Protein AF-A0A7W0ZAF1-F1 (afdb_monomer)

Mean predicted aligned error: 6.51 Å

Foldseek 3Di:
DDDLWDDQADQQDKDKDKDKAFFFAQVPDPADPVRHPRGHHDDPPADDPSGHDGHDIDMDIDIGHGDPVSDDADPCHGNRDDDDDDDPDDVVVVVVVVVVVD

Structure (mmCIF, N/CA/C/O backbone):
data_AF-A0A7W0ZAF1-F1
#
_entry.id   AF-A0A7W0ZAF1-F1
#
loop_
_atom_site.group_PDB
_atom_site.id
_atom_site.type_symbol
_atom_site.label_atom_id
_atom_site.label_alt_id
_atom_site.label_comp_id
_atom_site.label_asym_id
_atom_site.label_entity_id
_atom_site.label_seq_id
_atom_site.pdbx_PDB_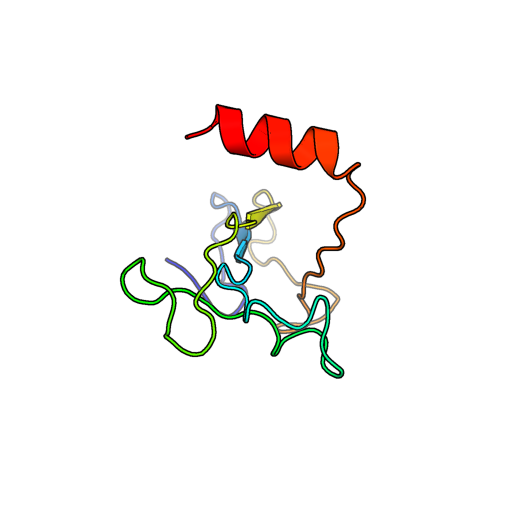ins_code
_atom_site.Cartn_x
_atom_site.Cartn_y
_atom_site.Cartn_z
_atom_site.occupancy
_atom_site.B_iso_or_equiv
_atom_site.auth_seq_id
_atom_site.auth_comp_id
_atom_site.auth_asym_id
_atom_site.auth_atom_id
_atom_site.pdbx_PDB_model_num
ATOM 1 N N . PRO A 1 1 ? -1.258 -4.580 -17.017 1.00 67.94 1 PRO A N 1
ATOM 2 C CA . PRO A 1 1 ? -1.302 -5.822 -16.202 1.00 67.94 1 PRO A CA 1
ATOM 3 C C . PRO A 1 1 ? -0.411 -5.650 -14.965 1.00 67.94 1 PRO A C 1
ATOM 5 O O . PRO A 1 1 ? 0.570 -4.917 -15.056 1.00 67.94 1 PRO A O 1
ATOM 8 N N . ARG A 1 2 ? -0.761 -6.267 -13.828 1.00 79.19 2 ARG A N 1
ATOM 9 C CA . ARG A 1 2 ? 0.100 -6.324 -12.632 1.00 79.19 2 ARG A CA 1
ATOM 10 C C . ARG A 1 2 ? 0.751 -7.701 -12.573 1.00 79.19 2 ARG A C 1
ATOM 12 O O . ARG A 1 2 ? 0.077 -8.693 -12.829 1.00 79.19 2 ARG A O 1
ATOM 19 N N . PHE A 1 3 ? 2.034 -7.748 -12.242 1.00 81.19 3 PHE A N 1
ATOM 20 C CA . PHE A 1 3 ? 2.804 -8.986 -12.172 1.00 81.19 3 PHE A CA 1
ATOM 21 C C . PHE A 1 3 ? 3.470 -9.090 -10.800 1.00 81.19 3 PHE A C 1
ATOM 23 O O . PHE A 1 3 ? 3.941 -8.086 -10.274 1.00 81.19 3 PHE A O 1
ATOM 30 N N . ALA A 1 4 ? 3.505 -10.298 -10.232 1.00 78.94 4 ALA A N 1
ATOM 31 C CA . ALA A 1 4 ? 4.177 -10.569 -8.956 1.00 78.94 4 ALA A CA 1
ATOM 32 C C . ALA A 1 4 ? 5.711 -10.644 -9.088 1.00 78.94 4 ALA A C 1
ATOM 34 O O . ALA A 1 4 ? 6.427 -10.598 -8.097 1.00 78.94 4 ALA A O 1
ATOM 35 N N . SER A 1 5 ? 6.216 -10.761 -10.316 1.00 78.62 5 SER A N 1
ATOM 36 C CA . SER A 1 5 ? 7.638 -10.742 -10.648 1.00 78.62 5 SER A CA 1
ATOM 37 C C . SER A 1 5 ? 7.889 -9.806 -11.821 1.00 78.62 5 SER A C 1
ATOM 39 O O . SER A 1 5 ? 6.970 -9.507 -12.583 1.00 78.62 5 SER A O 1
ATOM 41 N N . ILE A 1 6 ? 9.145 -9.40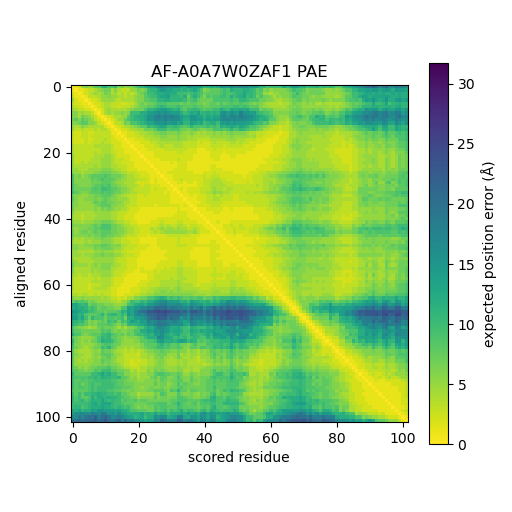4 -12.004 1.00 79.38 6 ILE A N 1
ATOM 42 C CA . ILE A 1 6 ? 9.562 -8.548 -13.119 1.00 79.38 6 ILE A CA 1
ATOM 43 C C . ILE A 1 6 ? 9.235 -9.248 -14.452 1.00 79.38 6 ILE A C 1
ATOM 45 O O . ILE A 1 6 ? 9.769 -10.333 -14.706 1.00 79.38 6 ILE A O 1
ATOM 49 N N . PRO A 1 7 ? 8.346 -8.685 -15.289 1.00 79.19 7 PRO A N 1
ATOM 50 C CA . PRO A 1 7 ? 8.044 -9.246 -16.600 1.00 79.19 7 PRO A CA 1
ATOM 51 C C . PRO A 1 7 ? 9.156 -8.916 -17.607 1.00 79.19 7 PRO A C 1
ATOM 53 O O . PRO A 1 7 ? 9.909 -7.960 -17.431 1.00 79.19 7 PRO A O 1
ATOM 56 N N . SER A 1 8 ? 9.222 -9.669 -18.708 1.00 76.31 8 SER A N 1
ATOM 57 C CA . SER A 1 8 ? 10.005 -9.245 -19.874 1.00 76.31 8 SER A CA 1
ATOM 58 C C . SER A 1 8 ? 9.295 -8.063 -20.531 1.00 76.31 8 SER A C 1
ATOM 60 O O . SER A 1 8 ? 8.137 -8.185 -20.937 1.00 76.31 8 SER A O 1
ATOM 62 N N . CYS A 1 9 ? 9.977 -6.928 -20.639 1.00 72.19 9 CYS A N 1
ATOM 63 C CA . CYS A 1 9 ? 9.460 -5.732 -21.297 1.00 72.19 9 CYS A CA 1
ATOM 64 C C . CYS A 1 9 ? 10.145 -5.552 -22.651 1.00 72.19 9 CYS A C 1
ATOM 66 O O . CYS A 1 9 ? 11.346 -5.761 -22.771 1.00 72.19 9 CYS A O 1
ATOM 68 N N . GLY A 1 10 ? 9.381 -5.173 -23.676 1.00 72.12 10 GLY A N 1
ATOM 69 C CA . GLY A 1 10 ? 9.969 -4.730 -24.941 1.00 72.12 10 GLY A CA 1
ATOM 70 C C . GLY A 1 10 ? 10.731 -3.405 -24.774 1.00 72.12 10 GLY A C 1
ATOM 71 O O . GLY A 1 10 ? 10.505 -2.706 -23.781 1.00 72.12 10 GLY A O 1
ATOM 72 N N . PRO A 1 11 ? 11.584 -3.037 -25.744 1.00 72.56 11 PRO A N 1
ATOM 73 C CA . PRO A 1 11 ? 12.422 -1.831 -25.686 1.00 72.56 11 PRO A CA 1
ATOM 74 C C . PRO A 1 11 ? 11.622 -0.520 -25.578 1.00 72.56 11 PRO A C 1
ATOM 76 O O . PRO A 1 11 ? 12.143 0.471 -25.079 1.00 72.56 11 PRO A O 1
ATOM 79 N N . ASP A 1 12 ? 10.336 -0.528 -25.938 1.00 77.75 12 ASP A N 1
ATOM 80 C CA . ASP A 1 12 ? 9.459 0.652 -25.883 1.00 77.75 12 ASP A CA 1
ATOM 81 C C . ASP A 1 12 ? 8.535 0.677 -24.652 1.00 77.75 12 ASP A C 1
ATOM 83 O O . ASP A 1 12 ? 7.514 1.369 -24.639 1.00 77.75 12 ASP A O 1
ATOM 87 N N . ARG A 1 13 ? 8.818 -0.126 -23.613 1.00 79.50 13 ARG A N 1
ATOM 88 C CA . ARG A 1 13 ? 7.980 -0.192 -22.402 1.00 79.50 13 ARG A CA 1
ATOM 89 C C . ARG A 1 13 ? 8.765 0.098 -21.130 1.00 79.50 13 ARG A C 1
ATOM 91 O O . ARG A 1 13 ? 9.744 -0.579 -20.830 1.00 79.50 13 ARG A O 1
ATOM 98 N N . SER A 1 14 ? 8.266 1.048 -20.341 1.00 81.31 14 SER A N 1
ATOM 99 C CA . SER A 1 14 ? 8.738 1.306 -18.981 1.00 81.31 14 SER A CA 1
ATOM 100 C C . SER A 1 14 ? 8.215 0.259 -17.997 1.00 81.31 14 SER A C 1
ATOM 102 O O . SER A 1 14 ? 7.146 -0.339 -18.170 1.00 81.31 14 SER A O 1
ATOM 104 N N . LEU A 1 15 ? 8.968 0.065 -16.919 1.00 83.50 15 LEU A N 1
ATOM 105 C CA . LEU A 1 15 ? 8.555 -0.729 -15.774 1.00 83.50 15 LEU A CA 1
ATOM 106 C C . LEU A 1 15 ? 8.120 0.180 -14.636 1.00 83.50 15 LEU A C 1
ATOM 108 O O . LEU A 1 15 ? 8.861 1.061 -14.210 1.00 83.50 15 LEU A O 1
ATOM 112 N N . HIS A 1 16 ? 6.926 -0.065 -14.107 1.00 87.94 16 HIS A N 1
ATOM 113 C CA . HIS A 1 16 ? 6.435 0.618 -12.916 1.00 87.94 16 HIS A CA 1
ATOM 114 C C . HIS A 1 16 ? 6.406 -0.389 -11.771 1.00 87.94 16 HIS A C 1
ATOM 116 O O . HIS A 1 16 ? 5.557 -1.285 -11.745 1.00 87.94 16 HIS A O 1
ATOM 122 N N . PHE A 1 17 ? 7.327 -0.249 -10.825 1.00 86.31 17 PHE A N 1
ATOM 123 C CA . PHE A 1 17 ? 7.279 -1.009 -9.587 1.00 86.31 17 PHE A CA 1
ATOM 124 C C . PHE A 1 17 ? 6.391 -0.259 -8.596 1.00 86.31 17 PHE A C 1
ATOM 126 O O . PHE A 1 17 ? 6.650 0.897 -8.267 1.00 86.31 17 PHE A O 1
ATOM 133 N N . ARG A 1 18 ? 5.300 -0.894 -8.170 1.00 89.81 18 ARG A N 1
ATOM 134 C CA . ARG A 1 18 ? 4.272 -0.272 -7.334 1.00 89.81 18 ARG A CA 1
ATOM 135 C C . ARG A 1 18 ? 4.132 -1.037 -6.027 1.00 89.81 18 ARG A C 1
ATOM 137 O O . ARG A 1 18 ? 3.712 -2.190 -6.047 1.00 89.81 18 ARG A O 1
ATOM 144 N N . VAL A 1 19 ? 4.364 -0.352 -4.914 1.00 89.81 19 VAL A N 1
ATOM 145 C CA . VAL A 1 19 ? 4.025 -0.820 -3.566 1.00 89.81 19 VAL A CA 1
ATOM 146 C C . VAL A 1 19 ? 2.797 -0.045 -3.113 1.00 89.81 19 VAL A C 1
ATOM 148 O O . VAL A 1 19 ? 2.794 1.182 -3.107 1.00 89.81 19 VAL A O 1
ATOM 151 N N . THR A 1 20 ? 1.711 -0.748 -2.811 1.00 91.56 20 THR A N 1
ATOM 152 C CA . THR A 1 20 ? 0.516 -0.159 -2.192 1.00 91.56 20 THR A CA 1
ATOM 153 C C . THR A 1 20 ? 0.463 -0.676 -0.771 1.00 91.56 20 THR A C 1
ATOM 155 O O . THR A 1 20 ? 0.483 -1.887 -0.585 1.00 91.56 20 THR A O 1
ATOM 158 N N . PHE A 1 21 ? 0.450 0.228 0.202 1.00 93.31 21 PHE A N 1
ATOM 159 C CA . 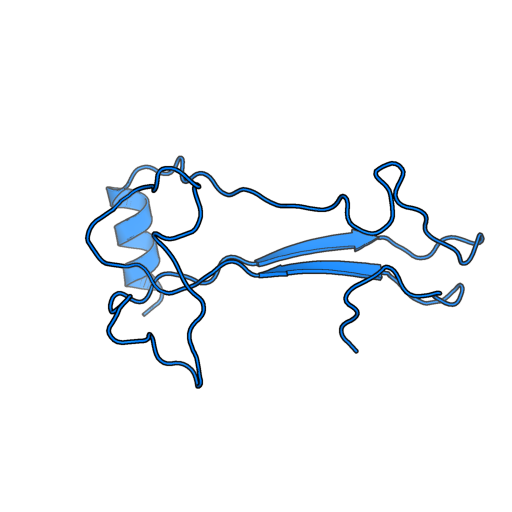PHE A 1 21 ? 0.425 -0.137 1.612 1.00 93.31 21 PHE A CA 1
ATOM 160 C C . PHE A 1 21 ? -1.002 -0.500 2.058 1.00 93.31 21 PHE A C 1
ATOM 162 O O . PHE A 1 21 ? -1.970 -0.053 1.428 1.00 93.31 21 PHE A O 1
ATOM 169 N N . PRO A 1 22 ? -1.144 -1.301 3.130 1.00 95.31 22 PRO A N 1
ATOM 170 C CA . PRO A 1 22 ? -2.400 -1.465 3.856 1.00 95.31 22 PRO A CA 1
ATOM 171 C C . PRO A 1 22 ? -3.051 -0.119 4.204 1.00 95.31 22 PRO A C 1
ATOM 173 O O . PRO A 1 22 ? -2.359 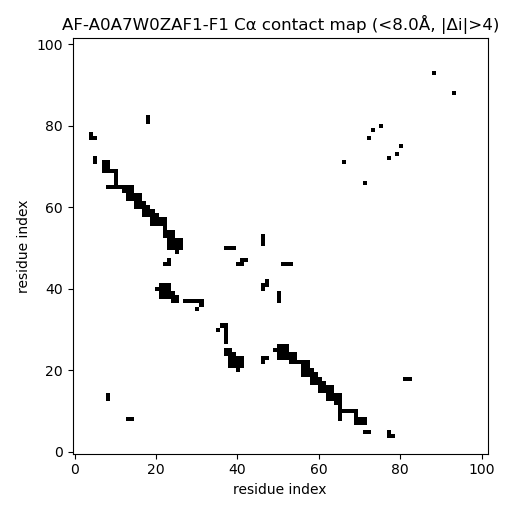0.874 4.420 1.00 95.31 22 PRO A O 1
ATOM 176 N N . ASN A 1 23 ? -4.383 -0.081 4.256 1.00 95.38 23 ASN A N 1
ATOM 177 C CA . ASN A 1 23 ? -5.149 1.161 4.418 1.00 95.38 23 ASN A CA 1
ATOM 178 C C . ASN A 1 23 ? -6.229 1.095 5.513 1.00 95.38 23 ASN A C 1
ATOM 180 O O . ASN A 1 23 ? -7.106 1.957 5.578 1.00 95.38 23 ASN A O 1
ATOM 184 N N . CYS A 1 24 ? -6.161 0.076 6.366 1.00 96.81 24 C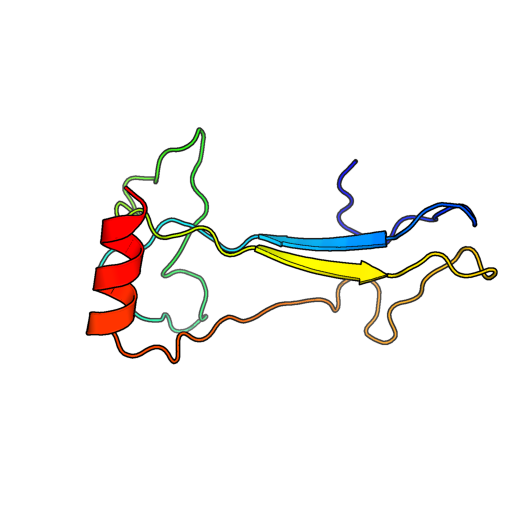YS A N 1
ATOM 185 C CA . CYS A 1 24 ? -7.033 -0.112 7.517 1.00 96.81 24 CYS A CA 1
ATOM 186 C C . CYS A 1 24 ? -6.186 -0.446 8.743 1.00 96.81 24 CYS A C 1
ATOM 188 O O . CYS A 1 24 ? -5.386 -1.377 8.695 1.00 96.81 24 CYS A O 1
ATOM 190 N N . TRP A 1 25 ? -6.371 0.296 9.826 1.00 96.81 25 TRP A N 1
ATOM 191 C CA . TRP A 1 25 ? -5.651 0.160 11.089 1.00 96.81 25 TRP A CA 1
ATOM 192 C C . TRP A 1 25 ? -6.529 -0.522 12.147 1.00 96.81 25 TRP A C 1
ATOM 194 O O . TRP A 1 25 ? -7.753 -0.349 12.149 1.00 96.81 25 TRP A O 1
ATOM 204 N N . ASN A 1 26 ? -5.918 -1.313 13.035 1.00 97.06 26 ASN A N 1
ATOM 205 C CA . ASN A 1 26 ? -6.622 -2.005 14.121 1.00 97.06 26 ASN A CA 1
ATOM 206 C C . ASN A 1 26 ? -7.224 -1.064 15.174 1.00 97.06 26 ASN A C 1
ATOM 208 O O . ASN A 1 26 ? -8.171 -1.452 15.853 1.00 97.06 26 ASN A O 1
ATOM 212 N N . GLY A 1 27 ? -6.755 0.184 15.230 1.00 95.69 27 GLY A N 1
ATOM 213 C CA . GLY A 1 27 ? -7.250 1.194 16.163 1.00 95.69 27 GLY A CA 1
ATOM 214 C C . GLY A 1 27 ? -6.610 1.125 17.548 1.00 95.69 27 GLY A C 1
ATOM 215 O O . GLY A 1 27 ? -7.048 1.862 18.427 1.00 95.69 27 GLY A O 1
ATOM 216 N N . ASP A 1 28 ? -5.615 0.257 17.737 1.00 95.94 28 ASP A N 1
ATOM 217 C CA . ASP A 1 28 ? -5.011 -0.035 19.040 1.00 95.94 28 ASP A CA 1
ATOM 218 C C . ASP A 1 28 ? -3.482 0.100 18.980 1.00 95.94 28 ASP A C 1
ATOM 220 O O . ASP A 1 28 ? -2.887 0.974 19.611 1.00 95.94 28 ASP A O 1
ATOM 224 N N . ASP A 1 29 ? -2.836 -0.683 18.115 1.00 94.50 29 ASP A N 1
ATOM 225 C CA . ASP A 1 29 ? -1.380 -0.789 18.057 1.00 94.50 29 ASP A CA 1
ATOM 226 C C . ASP A 1 29 ? -0.776 0.202 17.056 1.00 94.50 29 ASP A C 1
ATOM 228 O O . ASP A 1 29 ? -1.012 0.092 15.854 1.00 94.50 29 ASP A O 1
ATOM 232 N N . LEU A 1 30 ? 0.081 1.124 17.501 1.00 89.38 30 LEU A N 1
ATOM 233 C CA . LEU A 1 30 ? 0.861 1.961 16.571 1.00 89.38 30 LEU A CA 1
ATOM 234 C C . LEU A 1 30 ? 1.869 1.148 15.742 1.00 89.38 30 LEU A C 1
ATOM 236 O O . LEU A 1 30 ? 2.230 1.558 14.643 1.00 89.38 30 LEU A O 1
ATOM 240 N N . ASP A 1 31 ? 2.323 0.019 16.284 1.00 89.75 31 ASP A N 1
ATOM 241 C CA . ASP A 1 31 ? 3.211 -0.944 15.646 1.00 89.75 31 ASP A CA 1
ATOM 242 C C . ASP A 1 31 ? 3.002 -2.324 16.285 1.00 89.75 31 ASP A C 1
ATOM 244 O O . ASP A 1 31 ? 2.538 -2.438 17.418 1.00 89.75 31 ASP A O 1
ATOM 248 N N . SER A 1 32 ? 3.364 -3.387 15.577 1.00 90.38 32 SER A N 1
ATOM 249 C CA . SER A 1 32 ? 3.255 -4.764 16.051 1.00 90.38 32 SER A CA 1
ATOM 250 C C . SER A 1 32 ? 4.612 -5.457 16.049 1.00 90.38 32 SER A C 1
ATOM 252 O O . SER A 1 32 ? 5.507 -5.072 15.314 1.00 90.38 32 SER A O 1
ATOM 254 N N . ALA A 1 33 ? 4.769 -6.549 16.804 1.00 92.62 33 ALA A N 1
ATOM 255 C CA . ALA A 1 33 ? 6.052 -7.265 16.881 1.00 92.62 33 ALA A CA 1
ATOM 256 C C . ALA A 1 33 ? 6.597 -7.764 15.521 1.00 92.62 33 ALA A C 1
ATOM 258 O O . ALA A 1 33 ? 7.782 -8.053 15.395 1.00 92.62 33 ALA A O 1
ATOM 259 N N . ASP A 1 34 ? 5.734 -7.904 14.511 1.00 90.06 34 ASP A N 1
ATOM 260 C CA . ASP A 1 34 ? 6.103 -8.253 13.133 1.00 90.06 34 ASP A CA 1
ATOM 261 C C . ASP A 1 34 ? 6.039 -7.073 12.151 1.00 90.06 34 ASP A C 1
ATOM 263 O O . ASP A 1 34 ? 6.167 -7.284 10.943 1.00 90.06 34 ASP A O 1
ATOM 267 N N . HIS A 1 35 ? 5.784 -5.868 12.663 1.00 89.56 35 HIS A N 1
ATOM 268 C CA . HIS A 1 35 ? 5.616 -4.610 11.941 1.00 89.56 35 HIS A CA 1
ATOM 269 C C . HIS A 1 35 ? 4.544 -4.624 10.839 1.00 89.56 35 HIS A C 1
ATOM 271 O O . HIS A 1 35 ? 4.574 -3.809 9.919 1.00 89.56 35 HIS A O 1
ATOM 277 N N . LYS A 1 36 ? 3.602 -5.580 10.877 1.00 90.19 36 LYS A N 1
ATOM 278 C CA . LYS A 1 36 ? 2.640 -5.820 9.785 1.00 90.19 36 LYS A CA 1
ATOM 279 C C . LYS A 1 36 ? 1.207 -6.029 10.253 1.00 90.19 36 LYS A C 1
ATOM 281 O O . LYS A 1 36 ? 0.297 -5.544 9.592 1.00 90.19 36 LYS A O 1
ATOM 286 N N . ARG A 1 37 ? 0.976 -6.760 11.351 1.00 94.88 37 ARG A N 1
ATOM 287 C CA . ARG A 1 37 ? -0.385 -7.179 11.754 1.00 94.88 37 ARG A CA 1
ATOM 288 C C . ARG A 1 37 ? -1.272 -6.063 12.306 1.00 94.88 37 ARG A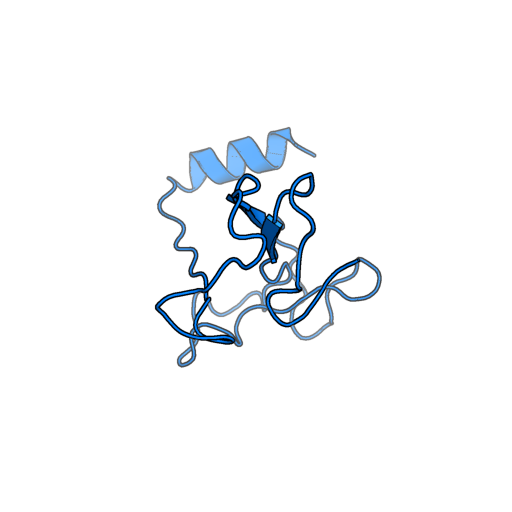 C 1
ATOM 290 O O . ARG A 1 37 ? -2.457 -6.307 12.470 1.00 94.88 37 ARG A O 1
ATOM 297 N N . HIS A 1 38 ? -0.717 -4.894 12.624 1.00 95.19 38 HIS A N 1
ATOM 298 C CA . HIS A 1 38 ? -1.496 -3.743 13.091 1.00 95.19 38 HIS A CA 1
ATOM 299 C C . HIS A 1 38 ? -2.275 -3.057 11.949 1.00 95.19 38 HIS A C 1
ATOM 301 O O . HIS A 1 38 ? -3.179 -2.259 12.205 1.00 95.19 38 HIS A O 1
ATOM 307 N N . VAL A 1 39 ? -1.967 -3.380 10.683 1.00 95.81 39 VAL A N 1
ATOM 308 C CA . VAL A 1 39 ? -2.653 -2.853 9.497 1.00 95.81 39 VAL A CA 1
ATOM 309 C C . VAL A 1 39 ? -3.064 -3.949 8.506 1.00 95.81 39 VAL A C 1
ATOM 311 O O . VAL A 1 39 ? 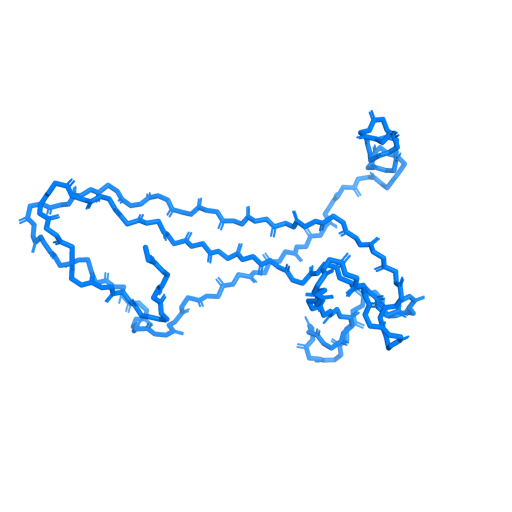-2.422 -4.988 8.374 1.00 95.81 39 VAL A O 1
ATOM 314 N N . THR A 1 40 ? -4.126 -3.702 7.736 1.00 96.94 40 THR A N 1
ATOM 315 C CA . THR A 1 40 ? -4.601 -4.599 6.670 1.00 96.94 40 THR A CA 1
ATOM 316 C C . THR A 1 40 ? -5.173 -3.844 5.466 1.00 96.94 40 THR A C 1
ATOM 318 O O . THR A 1 40 ? -5.400 -2.632 5.505 1.00 96.94 40 THR A O 1
ATOM 321 N N . TYR A 1 41 ? -5.379 -4.552 4.356 1.00 97.06 41 TYR A N 1
ATOM 322 C CA . TYR A 1 41 ? -6.001 -3.991 3.159 1.00 97.06 41 TYR A CA 1
ATOM 323 C C . TYR A 1 41 ? -7.523 -3.971 3.301 1.00 97.06 41 TYR A C 1
ATOM 325 O O . TYR A 1 41 ? -8.137 -4.942 3.746 1.00 97.06 41 TYR A O 1
ATOM 333 N N . SER A 1 42 ? -8.146 -2.883 2.855 1.00 96.81 42 SER A N 1
ATOM 334 C CA . SER A 1 42 ? -9.595 -2.847 2.656 1.00 96.81 42 SER A CA 1
ATOM 335 C C . SER A 1 42 ? -10.041 -3.851 1.584 1.00 96.81 42 SER A C 1
ATOM 337 O O . SER A 1 42 ? -9.344 -4.088 0.595 1.00 96.81 42 SER A O 1
ATOM 339 N N . ALA A 1 43 ? -11.239 -4.408 1.751 1.00 94.50 43 ALA A N 1
ATOM 340 C CA . ALA A 1 43 ? -11.889 -5.269 0.767 1.00 94.50 43 ALA A CA 1
ATOM 341 C C . ALA A 1 43 ? -13.201 -4.610 0.322 1.00 94.50 43 ALA A C 1
ATOM 343 O O . ALA A 1 43 ? -14.007 -4.190 1.150 1.00 94.50 43 ALA A O 1
ATOM 344 N N . GLY A 1 44 ? -13.406 -4.454 -0.990 1.00 92.62 44 GLY A N 1
ATOM 345 C CA . GLY A 1 44 ? -14.589 -3.755 -1.515 1.00 92.62 44 GLY A CA 1
ATOM 346 C C . GLY A 1 44 ? -14.699 -2.292 -1.058 1.00 92.62 44 GLY A C 1
ATOM 347 O O . GLY A 1 44 ? -15.805 -1.785 -0.894 1.00 92.62 44 GLY A O 1
ATOM 348 N N . GLY A 1 45 ? -13.563 -1.633 -0.795 1.00 91.00 45 GLY A N 1
ATOM 349 C CA . GLY A 1 45 ? -13.514 -0.251 -0.303 1.00 91.00 45 GLY A CA 1
ATOM 350 C C . GLY A 1 45 ? -13.891 -0.083 1.171 1.00 91.00 45 GLY A C 1
ATOM 351 O O . GLY A 1 45 ? -14.062 1.044 1.623 1.00 91.00 45 GLY A O 1
ATOM 352 N N . ARG A 1 46 ? -14.032 -1.179 1.928 1.00 96.50 46 ARG A N 1
ATOM 353 C CA . ARG A 1 46 ? -14.359 -1.150 3.358 1.00 96.50 46 ARG A CA 1
ATOM 354 C C . ARG A 1 46 ? -13.296 -1.851 4.182 1.00 96.50 46 ARG A C 1
ATOM 356 O O . ARG A 1 46 ? -12.721 -2.857 3.763 1.00 96.50 46 ARG A O 1
ATOM 363 N N . CYS A 1 47 ? -13.062 -1.313 5.368 1.00 97.81 47 CYS A N 1
ATOM 364 C CA . CYS A 1 47 ? -12.195 -1.942 6.339 1.00 97.81 47 CYS A CA 1
ATOM 365 C C . CYS A 1 47 ? -12.894 -3.121 7.036 1.00 97.81 47 CYS A C 1
ATOM 367 O O . CYS A 1 47 ? -14.095 -3.040 7.309 1.00 97.81 47 CYS A O 1
ATOM 369 N N . PRO A 1 48 ? -12.184 -4.233 7.301 1.00 97.62 48 PRO A N 1
ATOM 370 C CA . PRO A 1 48 ? -12.752 -5.360 8.033 1.00 97.62 48 PRO A CA 1
ATOM 371 C C . PRO A 1 48 ? -12.946 -5.005 9.513 1.00 97.62 48 PRO A C 1
ATOM 373 O O . PRO A 1 48 ? -12.238 -4.155 10.044 1.00 97.62 48 PRO A O 1
ATOM 376 N N . GLY A 1 49 ? -13.841 -5.710 10.214 1.00 97.56 49 GLY A N 1
ATOM 377 C CA . GLY A 1 49 ? -14.119 -5.448 11.637 1.00 97.56 49 GLY A CA 1
ATOM 378 C C . GLY A 1 49 ? -12.897 -5.573 12.558 1.00 97.56 49 GLY A C 1
ATOM 379 O O . GLY A 1 49 ? -12.815 -4.870 13.554 1.00 97.56 49 GLY A O 1
ATOM 380 N N . SER A 1 50 ? -11.913 -6.400 12.189 1.00 96.94 50 SER A N 1
ATOM 381 C CA . SER A 1 50 ? -10.619 -6.498 12.887 1.00 96.94 50 SER A CA 1
ATOM 382 C C . SER A 1 50 ? -9.748 -5.238 12.785 1.00 96.94 50 SER A C 1
ATOM 384 O O . SER A 1 50 ? -8.806 -5.096 13.549 1.00 96.94 50 SER A O 1
ATOM 386 N N . HIS A 1 51 ? -10.001 -4.388 11.785 1.00 98.12 51 HIS A N 1
ATOM 387 C CA . HIS A 1 51 ? -9.213 -3.194 11.489 1.00 98.12 51 HIS A CA 1
ATOM 388 C C . HIS A 1 51 ? -10.120 -2.017 11.125 1.00 98.12 51 HIS A C 1
ATOM 390 O O . HIS A 1 51 ? -10.117 -1.594 9.975 1.00 98.12 51 HIS A O 1
ATOM 396 N N . PRO A 1 52 ? -10.952 -1.517 12.051 1.00 97.31 52 PRO A N 1
ATOM 397 C CA . PRO A 1 52 ? -12.093 -0.670 11.709 1.00 97.31 52 PRO A CA 1
ATOM 398 C C . PRO A 1 52 ? -11.722 0.761 11.288 1.00 97.31 52 PRO A C 1
ATOM 400 O O . PRO A 1 52 ? -12.579 1.471 10.761 1.00 97.31 52 PRO A O 1
ATOM 403 N N . VAL A 1 53 ? -10.480 1.205 11.503 1.00 95.75 53 VAL A N 1
ATOM 404 C CA . VAL A 1 53 ? -10.074 2.594 11.257 1.00 95.75 53 VAL A CA 1
ATOM 405 C C . VAL A 1 53 ? -9.485 2.737 9.855 1.00 95.75 53 VAL A C 1
ATOM 407 O O . VAL A 1 53 ? -8.416 2.208 9.563 1.00 95.75 53 VAL A O 1
ATOM 410 N N . ALA A 1 54 ? -10.161 3.480 8.977 1.00 93.62 54 ALA A N 1
ATOM 411 C CA . ALA A 1 54 ? -9.617 3.816 7.664 1.00 93.62 54 ALA A CA 1
ATOM 412 C C . ALA A 1 54 ? -8.469 4.829 7.795 1.00 93.62 54 ALA A C 1
ATOM 414 O O . ALA A 1 54 ? -8.611 5.857 8.457 1.00 93.62 54 ALA A O 1
ATOM 415 N N . ILE A 1 55 ? -7.353 4.555 7.123 1.00 90.12 55 ILE A N 1
ATOM 416 C CA . ILE A 1 55 ? -6.183 5.441 7.058 1.00 90.12 55 ILE A CA 1
ATOM 417 C C . ILE A 1 55 ? -5.841 5.765 5.593 1.00 90.12 55 ILE A C 1
ATOM 419 O O . ILE A 1 55 ? -6.256 5.030 4.686 1.00 90.12 55 ILE A O 1
ATOM 423 N N . PRO A 1 56 ? -5.103 6.859 5.315 1.00 87.44 56 PRO A N 1
ATOM 424 C CA . PRO A 1 56 ? -4.706 7.201 3.952 1.00 87.44 56 PRO A CA 1
ATOM 425 C C . PRO A 1 56 ? -3.962 6.054 3.260 1.00 87.44 56 PRO A C 1
ATOM 427 O O . PRO A 1 56 ? -3.078 5.426 3.837 1.00 87.44 56 PRO A O 1
ATOM 430 N N . THR A 1 57 ? -4.291 5.795 1.992 1.00 91.00 57 THR A N 1
ATOM 431 C CA . THR A 1 57 ? -3.548 4.814 1.192 1.00 91.00 57 THR A CA 1
ATOM 432 C C . THR A 1 57 ? -2.246 5.430 0.703 1.00 91.00 57 THR A C 1
ATOM 434 O O . THR A 1 57 ? -2.258 6.349 -0.117 1.00 91.00 57 THR A O 1
ATOM 437 N N . ILE A 1 58 ? -1.121 4.878 1.148 1.00 89.75 58 ILE A N 1
ATOM 438 C CA . ILE A 1 58 ? 0.200 5.248 0.642 1.00 89.75 58 ILE A CA 1
ATOM 439 C C . ILE A 1 58 ? 0.543 4.349 -0.545 1.00 89.75 58 ILE A C 1
ATOM 441 O O . ILE A 1 58 ? 0.365 3.126 -0.513 1.00 89.75 58 ILE A O 1
ATOM 445 N N . VAL A 1 59 ? 1.041 4.963 -1.617 1.00 92.38 59 VAL A N 1
ATOM 446 C CA . VAL A 1 59 ? 1.514 4.254 -2.805 1.00 92.38 59 VAL A CA 1
ATOM 447 C C . VAL A 1 59 ? 2.899 4.765 -3.157 1.00 92.38 59 VAL A C 1
ATOM 449 O O . VAL A 1 59 ? 3.060 5.935 -3.494 1.00 92.38 59 VAL A O 1
ATOM 452 N N . LEU A 1 60 ? 3.882 3.869 -3.150 1.00 91.38 60 LEU A N 1
ATOM 453 C CA . LEU A 1 60 ? 5.198 4.142 -3.712 1.00 91.38 60 LEU A CA 1
ATOM 454 C C . LEU A 1 60 ? 5.242 3.601 -5.136 1.00 91.38 60 LEU A C 1
ATOM 456 O O . LEU A 1 60 ? 4.915 2.437 -5.386 1.00 91.38 60 LEU A O 1
ATOM 460 N N . ILE A 1 61 ? 5.618 4.465 -6.074 1.00 90.94 61 ILE A N 1
ATOM 461 C CA . ILE A 1 61 ? 5.764 4.122 -7.486 1.00 90.94 61 ILE A CA 1
ATOM 462 C C . ILE A 1 61 ? 7.195 4.443 -7.891 1.00 90.94 61 ILE A C 1
ATOM 464 O O . ILE A 1 61 ? 7.599 5.602 -7.890 1.00 90.94 61 ILE A O 1
ATOM 468 N N . PHE A 1 62 ? 7.938 3.411 -8.271 1.00 87.19 62 PHE A N 1
ATOM 469 C CA . PHE A 1 62 ? 9.271 3.535 -8.838 1.00 87.19 62 PHE A CA 1
ATOM 470 C C . PHE A 1 62 ? 9.170 3.319 -10.341 1.00 87.19 62 PHE A C 1
ATOM 472 O O . PHE A 1 62 ? 8.660 2.296 -10.810 1.00 87.19 62 PHE A O 1
ATOM 479 N N . LEU A 1 63 ? 9.626 4.315 -11.092 1.00 87.62 63 LEU A N 1
ATOM 480 C CA . LEU A 1 63 ? 9.590 4.315 -12.544 1.00 87.62 63 LEU A CA 1
ATOM 481 C C . LEU A 1 63 ? 10.971 3.929 -13.060 1.00 87.62 63 LEU A C 1
ATOM 483 O O . LEU A 1 63 ? 11.949 4.633 -12.822 1.00 87.62 63 LEU A O 1
ATOM 487 N N . TYR A 1 64 ? 11.033 2.817 -13.779 1.00 82.12 64 TYR A N 1
ATOM 488 C CA . TYR A 1 64 ? 12.220 2.389 -14.495 1.00 82.12 64 TYR A CA 1
ATOM 489 C C . TYR A 1 64 ? 11.983 2.638 -15.989 1.00 82.12 64 TYR A C 1
ATOM 491 O O . TYR A 1 64 ? 11.071 2.028 -16.566 1.00 82.12 64 TYR A O 1
ATOM 499 N N . PRO A 1 65 ? 12.749 3.544 -16.622 1.00 79.44 65 PRO A N 1
ATOM 500 C CA . PRO A 1 65 ? 12.663 3.755 -18.060 1.00 79.44 65 PRO A CA 1
ATOM 501 C C . PRO A 1 65 ? 13.055 2.477 -18.807 1.00 79.44 65 PRO A C 1
ATOM 503 O O . PRO A 1 65 ? 13.708 1.589 -18.247 1.00 79.44 65 PRO A O 1
ATOM 506 N N . SER A 1 66 ? 12.640 2.366 -20.068 1.00 75.38 66 SER A N 1
ATOM 507 C CA . SER A 1 66 ? 13.091 1.253 -20.892 1.00 75.38 66 SER A CA 1
ATOM 508 C C . SER A 1 66 ? 14.602 1.327 -21.107 1.00 75.38 66 SER A C 1
ATOM 510 O O . SER A 1 66 ? 15.200 2.402 -21.154 1.00 75.38 66 SER A O 1
ATOM 512 N N . THR A 1 67 ? 15.227 0.159 -21.204 1.00 68.12 67 THR A N 1
ATOM 513 C CA . THR A 1 67 ? 16.644 0.026 -21.538 1.00 68.12 67 THR A CA 1
ATOM 514 C C . THR A 1 67 ? 16.766 -0.840 -22.783 1.00 68.12 67 THR A C 1
ATOM 516 O O . THR A 1 67 ? 15.963 -1.755 -22.988 1.00 68.12 67 THR A O 1
ATOM 519 N N . GLU A 1 68 ? 17.785 -0.588 -23.606 1.00 63.56 68 GLU A N 1
ATOM 520 C CA . GLU A 1 68 ? 18.020 -1.352 -24.844 1.00 63.56 68 GLU A CA 1
ATOM 521 C C . GLU A 1 68 ? 18.224 -2.856 -24.594 1.00 63.56 68 GLU A C 1
ATOM 523 O O . GLU A 1 68 ? 17.987 -3.682 -25.470 1.00 63.56 68 GLU A O 1
ATOM 528 N N . LEU A 1 69 ? 18.593 -3.231 -23.365 1.00 64.88 69 LEU A N 1
ATOM 529 C CA . LEU A 1 69 ? 18.784 -4.618 -22.943 1.00 64.88 69 LEU A CA 1
ATOM 530 C C . LEU A 1 69 ? 17.476 -5.432 -22.885 1.00 64.88 69 LEU A C 1
ATOM 532 O O . LEU A 1 69 ? 17.538 -6.658 -22.784 1.00 64.88 69 LEU A O 1
ATOM 536 N N . GLY A 1 70 ? 16.297 -4.789 -22.883 1.00 62.84 70 GLY A N 1
ATOM 537 C CA . GLY A 1 70 ? 14.976 -5.449 -22.887 1.00 62.84 70 GLY A CA 1
ATOM 538 C C . GLY A 1 70 ? 14.692 -6.370 -21.686 1.00 62.84 70 GLY A C 1
ATOM 539 O O . GLY A 1 70 ? 13.679 -7.073 -21.640 1.00 62.84 70 GLY A O 1
ATOM 540 N N . ARG A 1 71 ? 15.604 -6.416 -20.708 1.00 65.88 71 ARG A N 1
ATOM 541 C CA . ARG A 1 71 ? 15.588 -7.340 -19.568 1.00 65.88 71 ARG A CA 1
ATOM 542 C C . ARG A 1 71 ? 16.107 -6.656 -18.306 1.00 65.88 71 ARG A C 1
ATOM 544 O O . ARG A 1 71 ? 17.272 -6.810 -17.946 1.00 65.88 71 ARG A O 1
ATOM 551 N N . PRO A 1 72 ? 15.248 -5.901 -17.616 1.00 66.56 72 PRO A N 1
ATOM 552 C CA . PRO A 1 72 ? 15.576 -5.365 -16.305 1.00 66.56 72 PRO A CA 1
ATOM 553 C C . PRO A 1 72 ? 15.789 -6.513 -15.307 1.00 66.56 72 PRO A C 1
ATOM 555 O O . PRO A 1 72 ? 14.931 -7.380 -15.136 1.00 66.56 72 PRO A O 1
ATOM 558 N N . LEU A 1 73 ? 16.947 -6.512 -14.649 1.00 67.94 73 LEU A N 1
ATOM 559 C CA . LEU A 1 73 ? 17.299 -7.440 -13.577 1.00 67.94 73 LEU A CA 1
ATOM 560 C C . LEU A 1 73 ? 17.405 -6.656 -12.268 1.00 67.94 73 LEU A C 1
ATOM 562 O O . LEU A 1 73 ? 18.079 -5.631 -12.209 1.00 67.94 73 LEU A O 1
ATOM 566 N N . GLN A 1 74 ? 16.752 -7.140 -11.211 1.00 72.19 74 GLN A N 1
ATOM 567 C CA . GLN A 1 74 ? 17.003 -6.644 -9.857 1.00 72.19 74 GLN A CA 1
ATOM 568 C C . GLN A 1 74 ? 18.233 -7.351 -9.289 1.00 72.19 74 GLN A C 1
ATOM 570 O O . GLN A 1 74 ? 18.256 -8.579 -9.210 1.00 72.19 74 GLN A O 1
ATOM 575 N N . ALA A 1 75 ? 19.230 -6.575 -8.857 1.00 76.12 75 ALA A N 1
ATOM 576 C CA . ALA A 1 75 ? 20.428 -7.106 -8.203 1.00 76.12 75 ALA A CA 1
ATOM 577 C C . ALA A 1 75 ? 20.092 -7.895 -6.922 1.00 76.12 75 ALA A C 1
ATOM 579 O O . ALA A 1 75 ? 20.750 -8.879 -6.606 1.00 76.12 75 ALA A O 1
ATOM 580 N N . SER A 1 76 ? 19.018 -7.509 -6.228 1.00 78.06 76 SER A N 1
ATOM 581 C CA . SER A 1 76 ? 18.475 -8.169 -5.035 1.00 78.06 76 SER A CA 1
ATOM 582 C C . SER A 1 76 ? 17.634 -9.425 -5.327 1.00 78.06 76 SER A C 1
ATOM 584 O O . SER A 1 76 ? 17.075 -10.023 -4.409 1.00 78.06 76 SER A O 1
ATOM 586 N N . GLY A 1 77 ? 17.545 -9.859 -6.589 1.00 76.50 77 GLY A N 1
ATOM 587 C CA . GLY A 1 77 ? 16.795 -11.046 -6.996 1.00 76.50 77 GLY A CA 1
ATOM 588 C C . GLY A 1 77 ? 15.295 -10.803 -7.198 1.00 76.50 77 GLY A C 1
ATOM 589 O O . GLY A 1 77 ? 14.755 -9.740 -6.910 1.00 76.50 77 GLY A O 1
ATOM 590 N N . ARG A 1 78 ? 14.597 -11.819 -7.724 1.00 72.00 78 ARG A N 1
ATOM 591 C CA . ARG A 1 78 ? 13.208 -11.719 -8.224 1.00 72.00 78 ARG A CA 1
ATOM 592 C C . ARG A 1 78 ? 12.173 -11.266 -7.180 1.00 72.00 78 ARG A C 1
ATOM 594 O O . ARG A 1 78 ? 11.162 -10.687 -7.568 1.00 72.00 78 ARG A O 1
ATOM 601 N N . PHE A 1 79 ? 12.404 -11.560 -5.902 1.00 76.19 79 PHE A N 1
ATOM 602 C CA . PHE A 1 79 ? 11.465 -11.317 -4.797 1.00 76.19 79 PHE A CA 1
ATOM 603 C C . PHE A 1 79 ? 12.055 -10.416 -3.700 1.00 76.19 79 PHE A C 1
ATOM 605 O O . PHE A 1 79 ? 11.522 -10.366 -2.599 1.00 76.19 79 PHE A O 1
ATOM 612 N N . GLY A 1 80 ? 13.172 -9.733 -3.975 1.00 77.25 80 GLY A N 1
ATOM 613 C CA . GLY A 1 80 ? 13.903 -8.968 -2.957 1.00 77.25 80 GLY A CA 1
ATOM 614 C C . GLY A 1 80 ? 13.310 -7.594 -2.637 1.00 77.25 80 GLY A C 1
ATOM 615 O O . GLY A 1 80 ? 13.724 -6.948 -1.675 1.00 77.25 80 GLY A O 1
ATOM 616 N N . ALA A 1 81 ? 12.362 -7.116 -3.442 1.00 79.19 81 ALA A N 1
ATOM 617 C CA . ALA A 1 81 ? 11.797 -5.789 -3.266 1.00 79.19 81 ALA A CA 1
ATOM 618 C C . ALA A 1 81 ? 10.782 -5.753 -2.110 1.00 79.19 81 ALA A C 1
ATOM 620 O O . ALA A 1 81 ? 9.812 -6.508 -2.092 1.00 79.19 81 ALA A O 1
ATOM 621 N N . HIS A 1 82 ? 10.994 -4.831 -1.176 1.00 82.94 82 HIS A N 1
ATOM 622 C CA . HIS A 1 82 ? 10.100 -4.513 -0.065 1.00 82.94 82 HIS A CA 1
ATOM 623 C C . HIS A 1 82 ? 10.044 -2.989 0.109 1.00 82.94 82 HIS A C 1
ATOM 625 O O . HIS A 1 82 ? 10.788 -2.259 -0.549 1.00 82.94 82 HIS A O 1
ATOM 631 N N . GLY A 1 83 ? 9.125 -2.507 0.941 1.00 81.69 83 GLY A N 1
ATOM 632 C CA . GLY A 1 83 ? 9.001 -1.089 1.239 1.00 81.69 83 GLY A CA 1
ATOM 633 C C . GLY A 1 83 ? 8.453 -0.887 2.639 1.00 81.69 83 GLY A C 1
ATOM 634 O O . GLY A 1 83 ? 7.442 -1.487 2.997 1.00 81.69 83 GLY A O 1
ATOM 635 N N . ASP A 1 84 ? 9.117 -0.013 3.378 1.00 84.62 84 ASP A N 1
ATOM 636 C CA . ASP A 1 84 ? 8.743 0.400 4.719 1.00 84.62 84 ASP A CA 1
ATOM 637 C C . ASP A 1 84 ? 8.346 1.873 4.682 1.00 84.62 84 ASP A C 1
ATOM 639 O O . ASP A 1 84 ? 8.898 2.672 3.919 1.00 84.62 84 ASP A O 1
ATOM 643 N N . PHE A 1 85 ? 7.368 2.235 5.501 1.00 82.88 85 PHE A N 1
ATOM 644 C CA . PHE A 1 85 ? 6.975 3.619 5.700 1.00 82.88 85 PHE A CA 1
ATOM 645 C C . PHE A 1 85 ? 7.011 3.922 7.189 1.00 82.88 85 PHE A C 1
ATOM 647 O O . PHE A 1 85 ? 6.400 3.217 7.986 1.00 82.88 85 PHE A O 1
ATOM 654 N N . ILE A 1 86 ? 7.707 4.996 7.543 1.00 81.56 86 ILE A N 1
ATOM 655 C CA . ILE A 1 86 ? 7.754 5.523 8.901 1.00 81.56 86 ILE A CA 1
ATOM 656 C C . ILE A 1 86 ? 7.262 6.964 8.825 1.00 81.56 86 ILE A C 1
ATOM 658 O O . ILE A 1 86 ? 7.816 7.781 8.085 1.00 81.56 86 ILE A O 1
ATOM 662 N N . ASN A 1 87 ? 6.205 7.277 9.573 1.00 79.50 87 ASN A N 1
ATOM 663 C CA . ASN A 1 87 ? 5.673 8.630 9.624 1.00 79.50 87 ASN A CA 1
ATOM 664 C C . ASN A 1 87 ? 6.537 9.508 10.537 1.00 79.50 87 ASN A C 1
ATOM 666 O O . ASN A 1 87 ? 6.528 9.338 11.751 1.00 79.50 87 ASN A O 1
ATOM 670 N N . GLY A 1 88 ? 7.248 10.467 9.948 1.00 87.00 88 GLY A N 1
ATOM 671 C CA . GLY A 1 88 ? 8.013 11.481 10.678 1.00 87.00 88 GLY A CA 1
ATOM 672 C C . GLY A 1 88 ? 7.334 12.850 10.752 1.00 87.00 88 GLY A C 1
ATOM 673 O O . GLY A 1 88 ? 7.993 13.824 11.104 1.00 87.00 88 GLY A O 1
ATOM 674 N N . TRP A 1 89 ? 6.065 12.975 10.347 1.00 86.06 89 TRP A N 1
ATOM 675 C CA . TRP A 1 89 ? 5.382 14.269 10.338 1.00 86.06 89 TRP A CA 1
ATOM 676 C C . TRP A 1 89 ? 4.980 14.723 11.741 1.00 86.06 89 TRP A C 1
ATOM 678 O O . TRP A 1 89 ? 4.594 13.926 12.598 1.00 86.06 89 TRP A O 1
ATOM 688 N N . GLU A 1 90 ? 4.998 16.041 11.930 1.00 93.25 90 GLU A N 1
ATOM 689 C CA . GLU A 1 90 ? 4.336 16.695 13.054 1.00 93.25 90 GLU A CA 1
ATOM 690 C C . GLU A 1 90 ? 2.819 16.428 12.952 1.00 93.25 90 GLU A C 1
ATOM 692 O O . GLU A 1 90 ? 2.201 16.614 11.895 1.00 93.25 90 GLU A O 1
ATOM 697 N N . GLN A 1 91 ? 2.238 15.892 14.027 1.00 88.75 91 GLN A N 1
ATOM 698 C CA . GLN A 1 91 ? 0.909 15.281 13.992 1.00 88.75 91 GLN A CA 1
ATOM 699 C C . GLN A 1 91 ? -0.218 16.305 13.830 1.00 88.75 91 GLN A C 1
ATOM 701 O O . GLN A 1 91 ? -1.191 16.021 13.128 1.00 88.75 91 GLN A O 1
ATOM 706 N N . GLU A 1 92 ? -0.099 17.503 14.402 1.00 93.38 92 GLU A N 1
ATOM 707 C CA . GLU A 1 92 ? -1.096 18.564 14.241 1.00 93.38 92 GLU A CA 1
ATOM 708 C C . GLU A 1 92 ? -1.173 19.031 12.783 1.00 93.38 92 GLU A C 1
ATOM 710 O O . GLU A 1 92 ? -2.262 19.185 12.216 1.00 93.38 92 GLU A O 1
ATOM 715 N N . THR A 1 93 ? -0.017 19.177 12.138 1.00 90.88 93 THR A N 1
ATOM 716 C CA . THR A 1 93 ? 0.121 19.540 10.729 1.00 90.88 93 THR A CA 1
ATOM 717 C C . THR A 1 93 ? -0.469 18.464 9.829 1.00 90.88 93 THR A C 1
ATOM 719 O O . THR A 1 93 ? -1.265 18.793 8.943 1.00 90.88 93 THR A O 1
ATOM 722 N N . LEU A 1 94 ? -0.133 17.191 10.068 1.00 87.38 94 LEU A N 1
ATOM 723 C CA . LEU A 1 94 ? -0.692 16.069 9.313 1.00 87.38 94 LEU A CA 1
ATOM 724 C C . LEU A 1 94 ? -2.216 16.025 9.445 1.00 87.38 94 LEU A C 1
ATOM 726 O O . LEU A 1 94 ? -2.924 15.989 8.438 1.00 87.38 94 LEU A O 1
ATOM 730 N N . ALA A 1 95 ? -2.729 16.091 10.673 1.00 86.25 95 ALA A N 1
ATOM 731 C CA . ALA A 1 95 ? -4.159 16.033 10.936 1.00 86.25 95 ALA A CA 1
ATOM 732 C C . ALA A 1 95 ? -4.910 17.208 10.288 1.00 86.25 95 ALA A C 1
ATOM 734 O O . ALA A 1 95 ? -6.002 17.025 9.747 1.00 86.25 95 ALA A O 1
ATOM 735 N N . ARG A 1 96 ? -4.324 18.412 10.294 1.00 89.75 96 ARG A N 1
ATOM 736 C CA . ARG A 1 96 ? -4.876 19.580 9.592 1.00 89.75 96 ARG A CA 1
ATOM 737 C C . ARG A 1 96 ? -4.958 19.348 8.084 1.00 89.75 96 ARG A C 1
ATOM 739 O O . ARG A 1 96 ? -5.996 19.638 7.498 1.00 89.75 96 ARG A O 1
ATOM 746 N N . LEU A 1 97 ? -3.895 18.830 7.469 1.00 88.00 97 LEU A N 1
ATOM 747 C CA . LEU A 1 97 ? -3.846 18.588 6.025 1.00 88.00 97 LEU A CA 1
ATOM 748 C C . LEU A 1 97 ? -4.817 17.483 5.595 1.00 88.00 97 LEU A C 1
ATOM 750 O O . LEU A 1 97 ? -5.527 17.660 4.613 1.00 88.00 97 LEU A O 1
ATOM 754 N N . VAL A 1 98 ? -4.918 16.391 6.359 1.00 82.62 98 VAL A N 1
ATOM 755 C CA . VAL A 1 98 ? -5.881 15.308 6.091 1.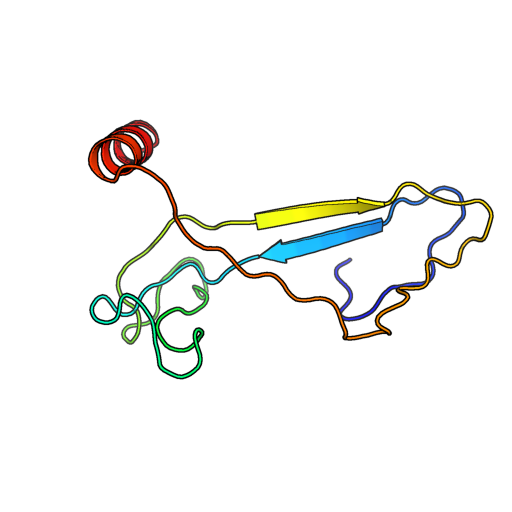00 82.62 98 VAL A CA 1
ATOM 756 C C . VAL A 1 98 ? -7.322 15.809 6.175 1.00 82.62 98 VAL A C 1
ATOM 758 O O . VAL A 1 98 ? -8.129 15.486 5.309 1.00 82.62 98 VAL A O 1
ATOM 761 N N . ARG A 1 99 ? -7.654 16.629 7.181 1.00 83.44 99 ARG A N 1
ATOM 762 C CA . ARG A 1 99 ? -8.999 17.216 7.301 1.00 83.44 99 ARG A CA 1
ATOM 763 C C . ARG A 1 99 ? -9.363 18.127 6.132 1.00 83.44 99 ARG A C 1
ATOM 765 O O . ARG A 1 99 ? -10.531 18.187 5.796 1.00 83.44 99 ARG A O 1
ATOM 772 N N . ALA A 1 100 ? -8.397 18.818 5.528 1.00 83.94 100 ALA A N 1
ATOM 773 C CA . ALA A 1 100 ? -8.645 19.717 4.400 1.00 83.94 100 ALA A CA 1
ATOM 774 C C . ALA A 1 100 ? -8.872 18.992 3.055 1.00 83.94 100 ALA A C 1
ATOM 776 O O . ALA A 1 100 ? -9.222 19.641 2.073 1.00 83.94 100 ALA A O 1
ATOM 777 N N . LEU A 1 101 ? -8.629 17.676 2.992 1.00 73.25 101 LEU A N 1
ATOM 778 C CA . LEU A 1 101 ? -8.806 16.852 1.789 1.00 73.25 101 LEU A CA 1
ATOM 779 C C . LEU A 1 101 ? -10.174 16.148 1.720 1.00 73.25 101 LEU A C 1
ATOM 781 O O . LEU A 1 101 ? -10.472 15.537 0.693 1.00 73.25 101 LEU A O 1
ATOM 785 N N . ASN A 1 102 ? -10.968 16.221 2.791 1.00 58.22 102 ASN A N 1
ATOM 786 C CA . A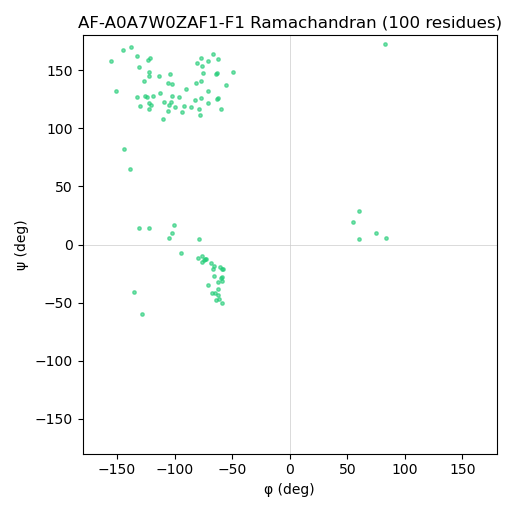SN A 1 102 ? -12.328 15.679 2.896 1.00 58.22 102 ASN A CA 1
ATOM 787 C C . ASN A 1 102 ? -13.347 16.815 3.022 1.00 58.22 102 ASN A C 1
ATOM 789 O O . ASN A 1 102 ? -14.524 16.562 2.691 1.00 58.22 102 ASN A O 1
#

Solvent-accessible surface area (backbone atoms only — not comparable to full-atom values): 6658 Å² total; per-residue (Å²): 138,88,69,94,49,84,70,86,39,57,59,92,37,65,47,74,50,73,49,72,52,54,28,10,29,46,82,76,53,96,64,37,100,78,72,47,82,32,44,38,66,52,59,97,88,37,51,49,86,81,16,64,38,78,50,79,73,51,70,51,75,47,80,40,75,51,46,93,79,35,62,89,75,59,93,72,44,79,78,55,82,80,86,86,86,80,91,82,70,61,62,70,60,50,53,52,55,58,59,74,76,110

Nearest PDB structures (foldseek):
  6ov6-assembly1_A  TM=2.965E-01  e=5.270E+00  Bizionia argentinensis JUB59

Radius of gyration: 17.44 Å; Cα contacts (8 Å, |Δi|>4): 123; chains: 1; bounding box: 35×31×45 Å

pLDDT: mean 85.31, std 9.66, range [58.22, 98.12]

Sequence (102 aa):
PRFASIPSCGPDRSLHFRVTFPNCWNGDDLDSADHKRHVTYSAGGRCPGSHPVAIPTIVLIFLYPSTELGRPLQASGRFGAHGDFINGWEQETLARLVRALN

Secondary structure (DSSP, 8-state):
---SSPPP--TT--EEEEEE---EE-SS-SS-TTSSTTEE--BTTB--TTS-EE-PPPEEEEEE---TTS----TT-TT---------S-HHHHHHHHHTT-